Protein AF-A0A7C6T7K6-F1 (afdb_monomer_lite)

Radius of gyration: 26.41 Å; chains: 1; bounding box: 51×80×49 Å

Structure (mmCIF, N/CA/C/O backbone):
data_AF-A0A7C6T7K6-F1
#
_entry.id   AF-A0A7C6T7K6-F1
#
loop_
_atom_site.group_PDB
_atom_site.id
_atom_site.type_symbol
_atom_site.label_atom_id
_atom_site.label_alt_id
_atom_site.label_comp_id
_atom_site.label_asym_id
_atom_site.label_entity_id
_atom_site.label_seq_id
_atom_site.pdbx_PDB_ins_code
_atom_site.Cartn_x
_atom_site.Cartn_y
_atom_site.Cartn_z
_atom_site.occupancy
_atom_site.B_iso_or_equiv
_atom_site.auth_seq_id
_atom_site.auth_comp_id
_atom_site.auth_asym_id
_atom_site.auth_atom_id
_atom_site.pdbx_PDB_model_num
ATOM 1 N N . MET A 1 1 ? 36.712 69.646 -17.933 1.00 44.62 1 MET A N 1
ATOM 2 C CA . MET A 1 1 ? 35.520 68.802 -17.713 1.00 44.62 1 MET A CA 1
ATOM 3 C C . MET A 1 1 ? 35.069 68.294 -19.073 1.00 44.62 1 MET A C 1
ATOM 5 O O . MET A 1 1 ? 34.514 69.069 -19.835 1.00 44.62 1 MET A O 1
ATOM 9 N N . GLN A 1 2 ? 35.426 67.062 -19.433 1.00 40.72 2 GLN A N 1
ATOM 10 C CA . GLN A 1 2 ? 34.924 66.391 -20.636 1.00 40.72 2 GLN A CA 1
ATOM 11 C C . GLN A 1 2 ? 34.480 64.993 -20.214 1.00 40.72 2 GLN A C 1
ATOM 13 O O . GLN A 1 2 ? 35.307 64.109 -19.995 1.00 40.72 2 GLN A O 1
ATOM 18 N N . ASP A 1 3 ? 33.169 64.839 -20.060 1.00 49.12 3 ASP A N 1
ATOM 19 C CA . ASP A 1 3 ? 32.511 63.555 -19.866 1.00 49.12 3 ASP A CA 1
ATOM 20 C C . ASP A 1 3 ? 32.528 62.802 -21.195 1.00 49.12 3 ASP A C 1
ATOM 22 O O . ASP A 1 3 ? 31.842 63.166 -22.150 1.00 49.12 3 ASP A O 1
ATOM 26 N N . SER A 1 4 ? 33.340 61.752 -21.274 1.00 46.62 4 SER A N 1
ATOM 27 C CA . SER A 1 4 ? 33.340 60.820 -22.400 1.00 46.62 4 SER A CA 1
ATOM 28 C C . SER A 1 4 ? 32.548 59.584 -21.998 1.00 46.62 4 SER A C 1
ATOM 30 O O . SER A 1 4 ? 33.062 58.657 -21.375 1.00 46.62 4 SER A O 1
ATOM 32 N N . ASN A 1 5 ? 31.262 59.593 -22.349 1.00 52.72 5 ASN A N 1
ATOM 33 C CA . ASN A 1 5 ? 30.397 58.435 -22.216 1.00 52.72 5 ASN A CA 1
ATOM 34 C C . ASN A 1 5 ? 30.181 57.747 -23.572 1.00 52.72 5 ASN A C 1
ATOM 36 O O . ASN A 1 5 ? 29.859 58.381 -24.574 1.00 52.72 5 ASN A O 1
ATOM 40 N N . SER A 1 6 ? 30.261 56.417 -23.510 1.00 55.59 6 SER A N 1
ATOM 41 C CA . SER A 1 6 ? 29.797 55.398 -24.458 1.00 55.59 6 SER A CA 1
ATOM 42 C C . SER A 1 6 ? 30.540 55.238 -25.792 1.00 55.59 6 SER A C 1
ATOM 44 O O . SER A 1 6 ? 30.533 56.109 -26.648 1.00 55.59 6 SER A O 1
ATOM 46 N N . ASN A 1 7 ? 31.092 54.041 -26.024 1.00 57.94 7 ASN A N 1
ATOM 47 C CA . ASN A 1 7 ? 30.383 53.020 -26.808 1.00 57.94 7 ASN A CA 1
ATOM 48 C C . ASN A 1 7 ? 31.152 51.684 -26.747 1.00 57.94 7 ASN A C 1
ATOM 50 O O . ASN A 1 7 ? 31.885 51.319 -27.662 1.00 57.94 7 ASN A O 1
ATOM 54 N N . GLN A 1 8 ? 31.034 50.955 -25.635 1.00 63.47 8 GLN A N 1
ATOM 55 C CA . GLN A 1 8 ? 31.478 49.559 -25.599 1.00 63.47 8 GLN A CA 1
ATOM 56 C C . GLN A 1 8 ? 30.295 48.690 -26.052 1.00 63.47 8 GLN A C 1
ATOM 58 O O . GLN A 1 8 ? 29.256 48.706 -25.386 1.00 63.47 8 GLN A O 1
ATOM 63 N N . PRO A 1 9 ? 30.396 47.957 -27.177 1.00 63.94 9 PRO A N 1
ATOM 64 C CA . PRO A 1 9 ? 29.299 47.135 -27.665 1.00 63.94 9 PRO A CA 1
ATOM 65 C C . PRO A 1 9 ? 28.943 46.067 -26.627 1.00 63.94 9 PRO A C 1
ATOM 67 O O . PRO A 1 9 ? 29.814 45.383 -26.086 1.00 63.94 9 PRO A O 1
ATOM 70 N N . HIS A 1 10 ? 27.647 45.919 -26.346 1.00 62.19 10 HIS A N 1
ATOM 71 C CA . HIS A 1 10 ? 27.142 44.983 -25.347 1.00 62.19 10 HIS A CA 1
ATOM 72 C C . HIS A 1 10 ? 27.537 43.543 -25.719 1.00 62.19 10 HIS A C 1
ATOM 74 O O . HIS A 1 10 ? 26.944 42.918 -26.604 1.00 62.19 10 HIS A O 1
ATOM 80 N N . LYS A 1 11 ? 28.561 42.999 -25.053 1.00 67.81 11 LYS A N 1
ATOM 81 C CA . LYS A 1 11 ? 29.083 41.656 -25.332 1.00 67.81 11 LYS A CA 1
ATOM 82 C C . LYS A 1 11 ? 28.026 40.631 -24.916 1.00 67.81 11 LYS A C 1
ATOM 84 O O . LYS A 1 11 ? 27.751 40.455 -23.728 1.00 67.81 11 LYS A O 1
ATOM 89 N N . ARG A 1 12 ? 27.378 39.976 -25.890 1.00 61.94 12 ARG A N 1
ATOM 90 C CA . ARG A 1 12 ? 26.416 38.897 -25.609 1.00 61.94 12 ARG A CA 1
ATOM 91 C C . ARG 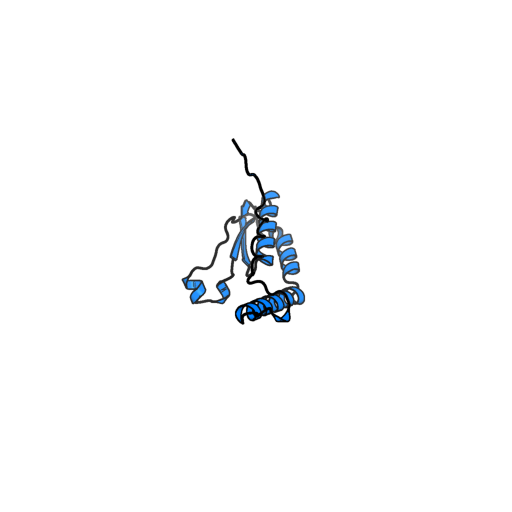A 1 12 ? 27.126 37.830 -24.777 1.00 61.94 12 ARG A C 1
ATOM 93 O O . ARG A 1 12 ? 28.186 37.347 -25.175 1.00 61.94 12 ARG A O 1
ATOM 100 N N . ARG A 1 13 ? 26.547 37.466 -23.627 1.00 57.56 13 ARG A N 1
ATOM 101 C CA . ARG A 1 13 ? 27.041 36.333 -22.835 1.00 57.56 13 ARG A CA 1
ATOM 102 C C . ARG A 1 13 ? 27.079 35.092 -23.741 1.00 57.56 13 ARG A C 1
ATOM 104 O O . ARG A 1 13 ? 26.132 34.909 -24.513 1.00 57.56 13 ARG A O 1
ATOM 111 N N . PRO A 1 14 ? 28.132 34.257 -23.678 1.00 59.22 14 PRO A N 1
ATOM 112 C CA . PRO A 1 14 ? 28.182 33.014 -24.436 1.00 59.22 14 PRO A CA 1
ATOM 113 C C . PRO A 1 14 ? 26.894 32.228 -24.188 1.00 59.22 14 PRO A C 1
ATOM 115 O O . PRO A 1 14 ? 26.514 32.008 -23.036 1.00 59.22 14 PRO A O 1
ATOM 118 N N . ARG A 1 15 ? 26.184 31.850 -25.258 1.00 57.47 15 ARG A N 1
ATOM 119 C CA . ARG A 1 15 ? 25.023 30.963 -25.137 1.00 57.47 15 ARG A CA 1
ATOM 120 C C . ARG A 1 15 ? 25.556 29.668 -24.532 1.00 57.47 15 ARG A C 1
ATOM 122 O O . ARG A 1 15 ? 26.433 29.062 -25.141 1.00 57.47 15 ARG A O 1
ATOM 129 N N . TYR A 1 16 ? 25.083 29.312 -23.337 1.00 51.19 16 TYR A N 1
ATOM 130 C CA . TYR A 1 16 ? 25.535 28.136 -22.593 1.00 51.19 16 TYR A CA 1
ATOM 131 C C . TYR A 1 16 ? 25.694 26.952 -23.557 1.00 51.19 16 TYR A C 1
ATOM 133 O O . TYR A 1 16 ? 24.727 26.555 -24.216 1.00 51.19 16 TYR A O 1
ATOM 141 N N . SER A 1 17 ? 26.919 26.437 -23.706 1.00 51.34 17 SER A N 1
ATOM 142 C CA . SER A 1 17 ? 27.191 25.211 -24.457 1.00 51.34 17 SER A CA 1
ATOM 143 C C . SER A 1 17 ? 26.687 24.048 -23.609 1.00 51.34 17 SER A C 1
ATOM 145 O O . SER A 1 17 ? 27.449 23.376 -22.922 1.00 51.34 17 SER A O 1
ATOM 147 N N . GLY A 1 18 ? 25.365 23.920 -23.540 1.00 60.59 18 GLY A N 1
ATOM 148 C CA . GLY A 1 18 ? 24.719 22.956 -22.672 1.00 60.59 18 GLY A CA 1
ATOM 149 C C . GLY A 1 18 ? 25.073 21.534 -23.069 1.00 60.59 18 GLY A C 1
ATOM 150 O O . GLY A 1 18 ? 25.136 21.207 -24.249 1.00 60.59 18 GLY A O 1
ATOM 151 N N . THR A 1 19 ? 25.216 20.682 -22.060 1.00 59.72 19 THR A N 1
ATOM 152 C CA . THR A 1 19 ? 25.363 19.221 -22.155 1.00 59.72 19 THR A CA 1
ATOM 153 C C . THR A 1 19 ? 24.096 18.527 -22.683 1.00 59.72 19 THR A C 1
ATOM 155 O O . THR A 1 19 ? 23.994 17.306 -22.640 1.00 59.72 19 THR A O 1
ATOM 158 N N . HIS A 1 20 ? 23.093 19.292 -23.128 1.00 62.28 20 HIS A N 1
ATOM 159 C CA . HIS A 1 20 ? 21.832 18.765 -23.632 1.00 62.28 20 HIS A CA 1
ATOM 160 C C . HIS A 1 20 ? 21.912 18.551 -25.150 1.00 62.28 20 HIS A C 1
ATOM 162 O O . HIS A 1 20 ? 22.210 19.508 -25.873 1.00 62.28 20 HIS A O 1
ATOM 168 N N . PRO A 1 21 ? 21.636 17.328 -25.633 1.00 69.88 21 PRO A N 1
ATOM 169 C CA . PRO A 1 21 ? 21.646 17.011 -27.058 1.00 69.88 21 PRO A CA 1
ATOM 170 C C . PRO A 1 21 ? 20.609 17.860 -27.800 1.00 69.88 21 PRO A C 1
ATOM 172 O O . PRO A 1 21 ? 19.489 18.049 -27.321 1.00 69.88 21 PRO A O 1
ATOM 175 N N . ARG A 1 22 ? 20.989 18.398 -28.962 1.00 70.12 22 ARG A N 1
ATOM 176 C CA . ARG A 1 22 ? 20.129 19.266 -29.785 1.00 70.12 22 ARG A CA 1
ATOM 177 C C . ARG A 1 22 ? 19.256 18.469 -30.742 1.00 70.12 22 ARG A C 1
ATOM 179 O O . ARG A 1 22 ? 18.216 18.961 -31.172 1.00 70.12 22 ARG A O 1
ATOM 186 N N . THR A 1 23 ? 19.674 17.248 -31.059 1.00 71.19 23 THR A N 1
ATOM 187 C CA . THR A 1 23 ? 18.944 16.307 -31.908 1.00 71.19 23 THR A CA 1
ATOM 188 C C . THR A 1 23 ? 18.765 14.968 -31.194 1.00 71.19 23 THR A C 1
ATOM 190 O O . THR A 1 23 ? 19.555 14.598 -30.326 1.00 71.19 23 THR A O 1
ATOM 193 N N . PHE A 1 24 ? 17.723 14.211 -31.555 1.00 65.31 24 PHE A N 1
ATOM 194 C CA . PHE A 1 24 ? 17.474 12.886 -30.969 1.00 65.31 24 PHE A CA 1
ATOM 195 C C . PHE A 1 24 ? 18.643 11.916 -31.215 1.00 65.31 24 PHE A C 1
ATOM 197 O O . PHE A 1 24 ? 18.985 11.122 -30.345 1.00 65.31 24 PHE A O 1
ATOM 204 N N . SER A 1 25 ? 19.305 12.040 -32.367 1.00 67.38 25 SER A N 1
ATOM 205 C CA . SER A 1 25 ? 20.508 11.290 -32.747 1.00 67.38 25 SER A CA 1
ATOM 206 C C . SER A 1 25 ? 21.733 11.577 -31.872 1.00 67.38 25 SER A C 1
ATOM 208 O O . SER A 1 25 ? 22.603 10.722 -31.745 1.00 67.38 25 SER A O 1
ATOM 210 N N . GLU A 1 26 ? 21.816 12.756 -31.252 1.00 66.31 26 GLU A N 1
ATOM 211 C CA . GLU A 1 26 ? 22.906 13.121 -30.333 1.00 66.31 26 GLU A CA 1
ATOM 212 C C . GLU A 1 26 ? 22.701 12.556 -28.918 1.00 66.31 26 GLU A C 1
ATOM 214 O O . GLU A 1 26 ? 23.594 12.638 -28.070 1.00 66.31 26 GLU A O 1
ATOM 219 N N . LEU A 1 27 ? 21.525 11.989 -28.639 1.00 69.62 27 LEU A N 1
ATOM 220 C CA . LEU A 1 27 ? 21.144 11.518 -27.316 1.00 69.62 27 LEU A CA 1
ATOM 221 C C . LEU A 1 27 ? 21.796 10.156 -27.035 1.00 69.62 27 LEU A C 1
ATOM 223 O O . LEU A 1 27 ? 21.199 9.100 -27.231 1.00 69.62 27 LEU A O 1
ATOM 227 N N . LYS A 1 28 ? 23.044 10.176 -26.551 1.00 68.00 28 LYS A N 1
ATOM 228 C CA . LYS A 1 28 ? 23.713 8.980 -26.021 1.00 68.00 28 LYS A CA 1
ATOM 229 C C . LYS A 1 28 ? 23.009 8.532 -24.738 1.00 68.00 28 LYS A C 1
ATOM 231 O O . LYS A 1 28 ? 23.234 9.107 -23.676 1.00 68.00 28 LYS A O 1
ATOM 236 N N . ARG A 1 29 ? 22.146 7.518 -24.832 1.00 73.00 29 ARG A N 1
ATOM 237 C CA . ARG A 1 29 ? 21.585 6.848 -23.649 1.00 73.00 29 ARG A CA 1
ATOM 238 C C . ARG A 1 29 ? 22.646 5.947 -23.040 1.00 73.00 29 ARG A C 1
ATOM 240 O O . ARG A 1 29 ? 23.306 5.211 -23.765 1.00 73.00 29 ARG A O 1
ATOM 247 N N . SER A 1 30 ? 22.801 6.009 -21.722 1.00 81.31 30 SER A N 1
ATOM 248 C CA . SER A 1 30 ? 23.619 5.024 -21.023 1.00 81.31 30 SER A CA 1
ATOM 249 C C . SER A 1 30 ? 22.884 3.683 -20.960 1.00 81.31 30 SER A C 1
ATOM 251 O O . SER A 1 30 ? 21.650 3.649 -20.967 1.00 81.31 30 SER A O 1
ATOM 253 N N . ASP A 1 31 ? 23.618 2.580 -20.817 1.00 81.88 31 ASP A N 1
ATOM 254 C CA . ASP A 1 31 ? 23.020 1.251 -20.616 1.00 81.88 31 ASP A CA 1
ATOM 255 C C . ASP A 1 31 ? 22.069 1.235 -19.405 1.00 81.88 31 ASP A C 1
ATOM 257 O O . ASP A 1 31 ? 21.010 0.608 -19.423 1.00 81.88 31 ASP A O 1
ATOM 261 N N . ASN A 1 32 ? 22.384 2.024 -18.372 1.00 86.19 32 ASN A N 1
ATOM 262 C CA . ASN A 1 32 ? 21.518 2.206 -17.208 1.00 86.19 32 ASN A CA 1
ATOM 263 C C . ASN A 1 32 ? 20.172 2.861 -17.557 1.00 86.19 32 ASN A C 1
ATOM 265 O O . ASN A 1 32 ? 19.144 2.500 -16.975 1.00 86.19 32 ASN A O 1
ATOM 269 N N . ASP A 1 33 ? 20.152 3.811 -18.494 1.00 87.06 33 ASP A N 1
ATOM 270 C CA . ASP A 1 33 ? 18.918 4.472 -18.933 1.00 87.06 33 ASP A CA 1
ATOM 271 C C . ASP A 1 33 ? 18.026 3.519 -19.730 1.00 87.06 33 ASP A C 1
ATOM 273 O O . ASP A 1 33 ? 16.798 3.562 -19.596 1.00 87.06 33 ASP A O 1
ATOM 277 N N . ILE A 1 34 ? 18.639 2.632 -20.520 1.00 88.62 34 ILE A N 1
ATOM 278 C CA . ILE A 1 34 ? 17.941 1.584 -21.271 1.00 88.62 34 ILE A CA 1
ATOM 279 C C . ILE A 1 34 ? 17.276 0.617 -20.291 1.00 88.62 34 ILE A C 1
ATOM 281 O O . ILE A 1 34 ? 16.050 0.505 -20.290 1.00 88.62 34 ILE A O 1
ATOM 285 N N . VAL A 1 35 ? 18.042 0.041 -19.359 1.00 90.25 35 VAL A N 1
ATOM 286 C CA . VAL A 1 35 ? 17.523 -0.894 -18.345 1.00 90.25 35 VAL A CA 1
ATOM 287 C C . VAL A 1 35 ? 16.409 -0.260 -17.506 1.00 90.25 35 VAL A C 1
ATOM 289 O O . VAL A 1 35 ? 15.406 -0.899 -17.182 1.00 90.25 35 VAL A O 1
ATOM 292 N N . LYS A 1 36 ? 16.541 1.020 -17.137 1.00 89.25 36 LYS A N 1
ATOM 293 C CA . LYS A 1 36 ? 15.496 1.741 -16.395 1.00 89.25 36 LYS A CA 1
ATOM 294 C C . LYS A 1 36 ? 14.221 1.915 -17.218 1.00 89.25 36 LYS A C 1
ATOM 296 O O . LYS A 1 36 ? 13.127 1.835 -16.658 1.00 89.25 36 LYS A O 1
ATOM 301 N N . SER A 1 37 ? 14.358 2.172 -18.515 1.00 93.44 37 SER A N 1
ATOM 302 C CA . SER A 1 37 ? 13.229 2.305 -19.435 1.00 93.44 37 SER A CA 1
ATOM 303 C C . SER A 1 37 ? 12.516 0.967 -19.616 1.00 93.44 37 SER A C 1
ATOM 305 O O . SER A 1 37 ? 11.305 0.905 -19.431 1.00 93.44 37 SER A O 1
ATOM 307 N N . GLU A 1 38 ? 13.261 -0.114 -19.850 1.00 95.00 38 GLU A N 1
ATOM 308 C CA . GLU A 1 38 ? 12.720 -1.474 -19.954 1.00 95.00 38 GLU A CA 1
ATOM 309 C C . GLU A 1 38 ? 11.949 -1.875 -18.695 1.00 95.00 38 GLU A C 1
ATOM 311 O O . GLU A 1 38 ? 10.795 -2.289 -18.784 1.00 95.00 38 GLU A O 1
ATOM 316 N N . ARG A 1 39 ? 12.527 -1.664 -17.502 1.00 94.19 39 ARG A N 1
ATOM 317 C CA . ARG A 1 39 ? 11.846 -1.955 -16.226 1.00 94.19 39 ARG A CA 1
ATOM 318 C C . ARG A 1 39 ? 10.497 -1.248 -16.107 1.00 94.19 39 ARG A C 1
ATOM 320 O O . ARG A 1 39 ? 9.547 -1.850 -15.622 1.00 94.19 39 ARG A O 1
ATOM 327 N N . ARG A 1 40 ? 10.406 0.013 -16.542 1.00 94.31 40 ARG A N 1
ATOM 328 C CA . ARG A 1 40 ? 9.154 0.790 -16.517 1.00 94.31 40 ARG A CA 1
ATOM 329 C C . ARG A 1 40 ? 8.133 0.266 -17.524 1.00 94.31 40 ARG A C 1
ATOM 331 O O . ARG A 1 40 ? 6.955 0.210 -17.193 1.00 94.31 40 ARG A O 1
ATOM 338 N N . VAL A 1 41 ? 8.578 -0.133 -18.716 1.00 97.38 41 VAL A N 1
ATOM 339 C CA . VAL A 1 41 ? 7.707 -0.724 -19.745 1.00 97.38 41 VAL A CA 1
ATOM 340 C C . VAL A 1 41 ? 7.120 -2.043 -19.251 1.00 97.38 41 VAL A C 1
ATOM 342 O O . VAL A 1 41 ? 5.902 -2.198 -19.241 1.00 97.38 41 VAL A O 1
ATOM 345 N N . TYR A 1 42 ? 7.955 -2.961 -18.759 1.00 97.00 42 TYR A N 1
ATOM 346 C CA . TYR A 1 42 ? 7.475 -4.237 -18.223 1.00 97.00 42 TYR A CA 1
ATOM 347 C C . TYR A 1 42 ? 6.591 -4.056 -16.988 1.00 97.00 42 TYR A C 1
ATOM 349 O O . TYR A 1 42 ? 5.603 -4.769 -16.841 1.00 97.00 42 TYR A O 1
ATOM 357 N N . GLN A 1 43 ? 6.897 -3.084 -16.124 1.00 95.69 43 GLN A N 1
ATOM 358 C CA . GLN A 1 43 ? 6.027 -2.733 -15.004 1.00 95.69 43 GLN A CA 1
ATOM 359 C C . GLN A 1 43 ? 4.640 -2.279 -15.480 1.00 95.69 43 GLN A C 1
ATOM 361 O O . GLN A 1 43 ? 3.643 -2.744 -14.940 1.00 95.69 43 GLN A O 1
ATOM 366 N N . ALA A 1 44 ? 4.569 -1.395 -16.479 1.00 97.25 44 ALA A N 1
ATOM 367 C CA . ALA A 1 44 ? 3.298 -0.908 -17.009 1.00 97.25 44 ALA A CA 1
ATOM 368 C C . ALA A 1 44 ? 2.470 -2.043 -17.628 1.00 97.25 44 ALA A C 1
ATOM 370 O O . ALA A 1 44 ? 1.288 -2.167 -17.325 1.00 97.25 44 ALA A O 1
ATOM 371 N N . LEU A 1 45 ? 3.106 -2.913 -18.420 1.00 98.25 45 LEU A N 1
ATOM 372 C CA . LEU A 1 45 ? 2.449 -4.090 -18.993 1.00 98.25 45 LEU A CA 1
ATOM 373 C C . LEU A 1 45 ? 1.910 -5.026 -17.908 1.00 98.25 45 LEU A C 1
ATOM 375 O O . LEU A 1 45 ? 0.781 -5.490 -18.012 1.00 98.25 45 LEU A O 1
ATOM 379 N N . ARG A 1 46 ? 2.694 -5.283 -16.855 1.00 97.38 46 ARG A N 1
ATOM 380 C CA . ARG A 1 46 ? 2.283 -6.136 -15.733 1.00 97.38 46 ARG A CA 1
ATOM 381 C C . ARG A 1 46 ? 1.050 -5.572 -15.020 1.00 97.38 46 ARG A C 1
ATOM 383 O O . ARG A 1 46 ? 0.100 -6.308 -14.777 1.00 97.38 46 ARG A O 1
ATOM 390 N N . ILE A 1 47 ? 1.072 -4.268 -14.735 1.00 97.00 47 ILE A N 1
ATOM 391 C CA . ILE A 1 47 ? -0.041 -3.557 -14.098 1.00 97.00 47 ILE A CA 1
ATOM 392 C C . ILE A 1 47 ? -1.311 -3.669 -14.943 1.00 97.00 47 ILE A C 1
ATOM 394 O O . ILE A 1 47 ? -2.361 -4.004 -14.399 1.00 97.00 47 ILE A O 1
ATOM 398 N N . GLU A 1 48 ? -1.207 -3.401 -16.245 1.00 97.94 48 GLU A N 1
ATOM 399 C CA . GLU A 1 48 ? -2.347 -3.400 -17.165 1.00 97.94 48 GLU A CA 1
ATOM 400 C C . GLU A 1 48 ? -2.935 -4.804 -17.339 1.00 97.94 48 GLU A C 1
ATOM 402 O O . GLU A 1 48 ? -4.122 -5.015 -17.116 1.00 97.94 48 GLU A O 1
ATOM 407 N N . ILE A 1 49 ? -2.095 -5.787 -17.673 1.00 98.31 49 ILE A N 1
ATOM 408 C CA . ILE A 1 49 ? -2.537 -7.155 -17.979 1.00 98.31 49 ILE A CA 1
ATOM 409 C C . ILE A 1 49 ? -3.228 -7.803 -16.777 1.00 98.31 49 ILE A C 1
ATOM 411 O O . ILE A 1 49 ? -4.230 -8.495 -16.942 1.00 98.31 49 ILE A O 1
ATOM 415 N N . ASN A 1 50 ? -2.703 -7.585 -15.570 1.00 97.88 50 ASN A N 1
ATOM 416 C CA . ASN A 1 50 ? -3.261 -8.178 -14.356 1.00 97.88 50 ASN A CA 1
ATOM 417 C C . ASN A 1 50 ? -4.316 -7.286 -13.680 1.00 97.88 50 ASN A C 1
ATOM 419 O O . ASN A 1 50 ? -4.846 -7.671 -12.638 1.00 97.88 50 ASN A O 1
ATOM 423 N N . GLY A 1 51 ? -4.590 -6.086 -14.206 1.00 97.69 51 GLY A N 1
ATOM 424 C CA . GLY A 1 51 ? -5.484 -5.117 -13.569 1.00 97.69 51 GLY A CA 1
ATOM 425 C C . GLY A 1 51 ? -5.076 -4.762 -12.132 1.00 97.69 51 GLY A C 1
ATOM 426 O O . GLY A 1 51 ? -5.942 -4.571 -11.278 1.00 97.69 51 GLY A O 1
ATOM 427 N N . GL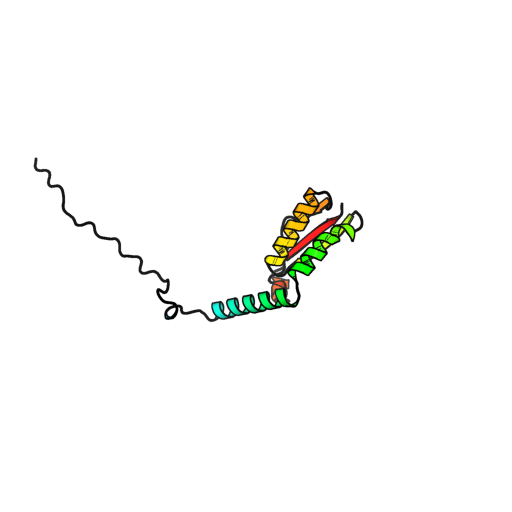U A 1 52 ? -3.769 -4.703 -11.837 1.00 97.75 52 GLU A N 1
ATOM 428 C CA . GLU A 1 52 ? -3.242 -4.681 -10.457 1.00 97.75 52 GLU A CA 1
ATOM 429 C C . GLU A 1 52 ? -3.776 -3.490 -9.651 1.00 97.75 52 GLU A C 1
ATOM 431 O O . GLU A 1 52 ? -4.151 -3.634 -8.486 1.00 97.75 52 GLU A O 1
ATOM 436 N N . LEU A 1 53 ? -3.851 -2.310 -10.277 1.00 97.38 53 LEU A N 1
ATOM 437 C CA . LEU A 1 53 ? -4.317 -1.094 -9.609 1.00 97.38 53 LEU A CA 1
ATOM 438 C C . LEU A 1 53 ? -5.820 -1.130 -9.328 1.00 97.38 53 LEU A C 1
ATOM 440 O O . LEU A 1 53 ? -6.229 -0.754 -8.234 1.00 97.38 53 LEU A O 1
ATOM 444 N N . SER A 1 54 ? -6.631 -1.615 -10.269 1.00 97.56 54 SER A N 1
ATOM 445 C CA . SER A 1 54 ? -8.080 -1.739 -10.077 1.00 97.56 54 SER A CA 1
ATOM 446 C C . SER A 1 54 ? -8.415 -2.789 -9.018 1.00 97.56 54 SER A C 1
ATOM 448 O O . SER A 1 54 ? -9.287 -2.566 -8.180 1.00 97.56 54 SER A O 1
ATOM 450 N N . ALA A 1 55 ? -7.685 -3.907 -9.000 1.00 98.12 55 ALA A N 1
ATOM 451 C CA . ALA A 1 55 ? -7.820 -4.921 -7.960 1.00 98.12 55 ALA A CA 1
ATOM 452 C C . ALA A 1 55 ? -7.444 -4.366 -6.576 1.00 98.12 55 ALA A C 1
ATOM 454 O O . ALA A 1 55 ? -8.159 -4.600 -5.600 1.00 98.12 55 ALA A O 1
ATOM 455 N N . LEU A 1 56 ? -6.359 -3.586 -6.489 1.00 98.31 56 LEU A N 1
ATOM 456 C CA . LEU A 1 56 ? -5.962 -2.912 -5.254 1.00 98.31 56 LEU A CA 1
ATOM 457 C C . LEU A 1 56 ? -7.020 -1.902 -4.788 1.00 98.31 56 LEU A C 1
ATOM 459 O O . LEU A 1 56 ? -7.354 -1.879 -3.608 1.00 98.31 56 LEU A O 1
ATOM 463 N N . GLU A 1 57 ? -7.560 -1.082 -5.687 1.00 98.00 57 GLU A N 1
ATOM 464 C CA . GLU A 1 57 ? -8.617 -0.115 -5.363 1.00 98.00 57 GLU A CA 1
ATOM 465 C C . GLU A 1 57 ? -9.877 -0.818 -4.835 1.00 98.00 57 GLU A C 1
ATOM 467 O O . GLU A 1 57 ? -10.418 -0.421 -3.801 1.00 98.00 57 GLU A O 1
ATOM 472 N N . ALA A 1 58 ? -10.292 -1.915 -5.474 1.00 98.25 58 ALA A N 1
ATOM 473 C CA . ALA A 1 58 ? -11.414 -2.728 -5.014 1.00 98.25 58 ALA A CA 1
ATOM 474 C C . ALA A 1 58 ? -11.150 -3.358 -3.636 1.00 98.25 58 ALA A C 1
ATOM 476 O O . ALA A 1 58 ? -12.033 -3.346 -2.774 1.00 98.25 58 ALA A O 1
ATOM 477 N N . LEU A 1 59 ? -9.938 -3.873 -3.401 1.00 98.25 59 LEU A N 1
ATOM 478 C CA . LEU A 1 59 ? -9.532 -4.379 -2.092 1.00 98.25 59 LEU A CA 1
ATOM 479 C C . LEU A 1 59 ? -9.635 -3.276 -1.036 1.00 98.25 59 LEU A C 1
ATOM 481 O O . LEU A 1 59 ? -10.295 -3.476 -0.023 1.00 98.25 59 LEU A O 1
ATOM 485 N N . LEU A 1 60 ? -9.022 -2.115 -1.278 1.00 98.12 60 LEU A N 1
ATOM 486 C CA . LEU A 1 60 ? -8.980 -0.994 -0.338 1.00 98.12 60 LEU A CA 1
ATOM 487 C C . LEU A 1 60 ? -10.377 -0.463 0.009 1.00 98.12 60 LEU A C 1
ATOM 489 O O . LEU A 1 60 ? -10.639 -0.168 1.173 1.00 98.12 60 LEU A O 1
ATOM 493 N N . ALA A 1 61 ? -11.288 -0.404 -0.966 1.00 97.62 61 ALA A N 1
ATOM 494 C CA . ALA A 1 61 ? -12.672 0.004 -0.737 1.00 97.62 61 ALA A CA 1
ATOM 495 C C . ALA A 1 61 ? -13.432 -0.968 0.184 1.00 97.62 61 ALA A C 1
ATOM 497 O O . ALA A 1 61 ? -14.213 -0.540 1.031 1.00 97.62 61 ALA A O 1
ATOM 498 N N . ASN A 1 62 ? -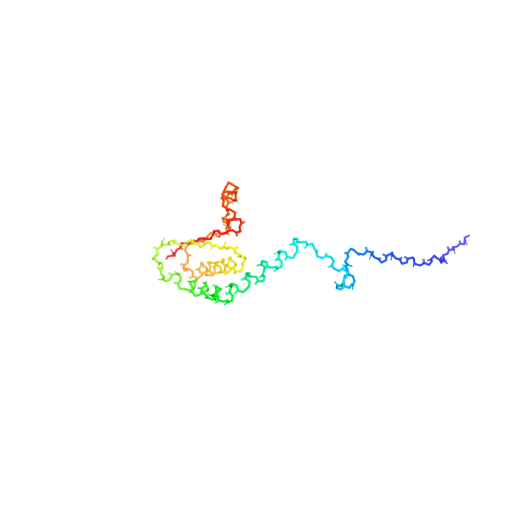13.195 -2.276 0.046 1.00 98.06 62 ASN A N 1
ATOM 499 C CA . ASN A 1 62 ? -13.897 -3.302 0.823 1.00 98.06 62 ASN A CA 1
ATOM 500 C C . ASN A 1 62 ? -13.210 -3.634 2.157 1.00 98.06 62 ASN A C 1
ATOM 502 O O . ASN A 1 62 ? -13.844 -4.128 3.090 1.00 98.06 62 ASN A O 1
ATOM 506 N N . LEU A 1 63 ? -11.918 -3.334 2.271 1.00 97.50 63 LEU A N 1
ATOM 507 C CA . LEU A 1 63 ? -11.062 -3.730 3.381 1.00 97.50 63 LEU A CA 1
ATOM 508 C C . LEU A 1 63 ? -11.602 -3.351 4.777 1.00 97.50 63 LEU A C 1
ATOM 510 O O . LEU A 1 63 ? -11.575 -4.219 5.653 1.00 97.50 63 LEU A O 1
ATOM 514 N N . PRO A 1 64 ? -12.138 -2.136 5.031 1.00 96.75 64 PRO A N 1
ATOM 515 C CA . PRO A 1 64 ? -12.705 -1.793 6.339 1.00 96.75 64 PRO A CA 1
ATOM 516 C C . PRO A 1 64 ? -13.887 -2.672 6.762 1.00 96.75 64 PRO A C 1
ATOM 518 O O . PRO A 1 64 ? -14.136 -2.831 7.957 1.00 96.75 64 PRO A O 1
ATOM 521 N N . TYR A 1 65 ? -14.627 -3.222 5.800 1.00 96.56 65 TYR A N 1
ATOM 522 C CA . TYR A 1 65 ? -15.825 -4.029 6.040 1.00 96.56 65 TYR A CA 1
ATOM 523 C C . TYR A 1 65 ? -15.499 -5.514 6.231 1.00 96.56 65 TYR A C 1
ATOM 525 O O . TYR A 1 65 ? -16.293 -6.255 6.804 1.00 96.56 65 TYR A O 1
ATOM 533 N N . CYS A 1 66 ? -14.309 -5.943 5.808 1.00 96.69 66 CYS A N 1
ATOM 534 C CA . CYS A 1 66 ? -13.802 -7.295 6.032 1.00 96.69 66 CYS A CA 1
ATOM 535 C C . CYS A 1 66 ? -13.107 -7.463 7.397 1.00 96.69 66 CYS A C 1
ATOM 537 O O . CYS A 1 66 ? -12.809 -8.586 7.804 1.00 96.69 66 CYS A O 1
ATOM 539 N N . LEU A 1 67 ? -12.825 -6.364 8.105 1.00 97.38 67 LEU A N 1
ATOM 540 C CA . LEU A 1 67 ? -12.134 -6.365 9.394 1.00 97.38 67 LEU A CA 1
ATOM 541 C C . LEU A 1 67 ? -13.124 -6.192 10.551 1.00 97.38 67 LEU A C 1
ATOM 543 O O . LEU A 1 67 ? -13.998 -5.328 10.521 1.00 97.38 67 LEU A O 1
ATOM 547 N N . LYS A 1 68 ? -12.939 -6.971 11.622 1.00 97.81 68 LYS A N 1
ATOM 548 C CA . LYS A 1 68 ? -13.592 -6.703 12.916 1.00 97.81 68 LYS A CA 1
ATOM 549 C C . LYS A 1 68 ? -13.034 -5.410 13.525 1.00 97.81 68 L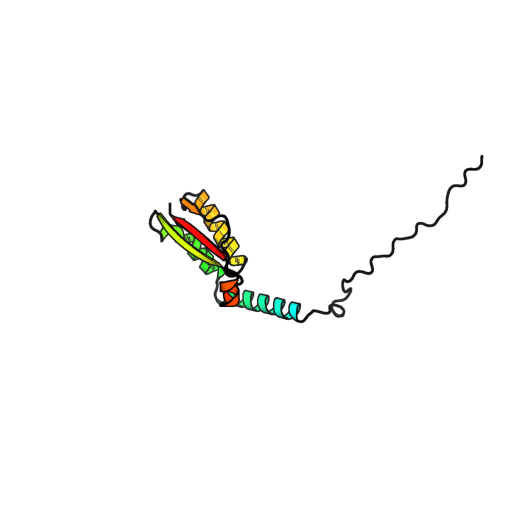YS A C 1
ATOM 551 O O . LYS A 1 68 ? -11.890 -5.059 13.237 1.00 97.81 68 LYS A O 1
ATOM 556 N N . SER A 1 69 ? -13.794 -4.747 14.400 1.00 97.69 69 SER A N 1
ATOM 557 C CA . SER A 1 69 ? -13.270 -3.631 15.213 1.00 97.69 69 SER A CA 1
ATOM 558 C C . SER A 1 69 ? -12.010 -4.067 15.973 1.00 97.69 69 SER A C 1
ATOM 560 O O . SER A 1 69 ? -11.920 -5.203 16.449 1.00 97.69 69 SER A O 1
ATOM 562 N N . GLY A 1 70 ? -10.989 -3.208 15.979 1.00 97.69 70 GLY A N 1
ATOM 563 C CA . GLY A 1 70 ? -9.645 -3.514 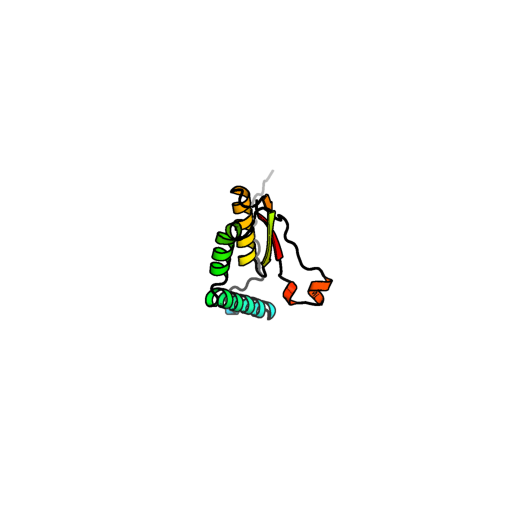16.481 1.00 97.69 70 GLY A CA 1
ATOM 564 C C . GLY A 1 70 ? -8.796 -4.415 15.569 1.00 97.69 70 GLY A C 1
ATOM 565 O O . GLY A 1 70 ? -7.616 -4.642 15.851 1.00 97.69 70 GLY A O 1
ATOM 566 N N . GLY A 1 71 ? -9.359 -4.920 14.468 1.00 98.06 71 GLY A N 1
ATOM 567 C CA . GLY A 1 71 ? -8.658 -5.715 13.464 1.00 98.06 71 GLY A CA 1
ATOM 568 C C . GLY A 1 71 ? -7.559 -4.913 12.771 1.00 98.06 71 GLY A C 1
ATOM 569 O O . GLY A 1 71 ? -7.691 -3.711 12.554 1.00 98.06 71 GLY A O 1
ATOM 570 N N . ARG A 1 72 ? -6.457 -5.576 12.420 1.00 98.00 72 ARG A N 1
ATOM 571 C CA . ARG A 1 72 ? -5.291 -4.933 11.804 1.00 98.00 72 ARG A CA 1
ATOM 572 C C . ARG A 1 72 ? -5.124 -5.391 10.369 1.00 98.00 72 ARG A C 1
ATOM 574 O O . ARG A 1 72 ? -5.328 -6.562 10.064 1.00 98.00 72 ARG A O 1
ATOM 581 N N . VAL A 1 73 ? -4.678 -4.477 9.521 1.00 97.94 73 VAL A N 1
ATOM 582 C CA . VAL A 1 73 ? -4.256 -4.776 8.154 1.00 97.94 73 VAL A CA 1
ATOM 583 C C . VAL A 1 73 ? -2.857 -4.240 7.920 1.00 97.94 73 VAL A C 1
ATOM 585 O O . VAL A 1 73 ? -2.538 -3.134 8.348 1.00 97.94 73 VAL A O 1
ATOM 588 N N . ALA A 1 74 ? -2.041 -5.027 7.226 1.00 97.38 74 ALA A N 1
ATOM 589 C CA . ALA A 1 74 ? -0.717 -4.666 6.754 1.00 97.38 74 ALA A CA 1
ATOM 590 C C . ALA A 1 74 ? -0.654 -4.897 5.239 1.00 97.38 74 ALA A C 1
ATOM 592 O O . ALA A 1 74 ? -1.042 -5.961 4.762 1.00 97.38 74 ALA A O 1
ATOM 593 N N . ILE A 1 75 ? -0.173 -3.903 4.492 1.00 97.31 75 ILE A N 1
ATOM 594 C CA . ILE A 1 75 ? -0.027 -3.943 3.036 1.00 97.31 75 ILE A CA 1
ATOM 595 C C . ILE A 1 75 ? 1.431 -3.646 2.691 1.00 97.31 75 ILE A C 1
ATOM 597 O O . ILE A 1 75 ? 1.991 -2.636 3.125 1.00 97.31 75 ILE A O 1
ATOM 601 N N . LEU A 1 76 ? 2.031 -4.532 1.897 1.00 96.69 76 LEU A N 1
ATOM 602 C CA . LEU A 1 76 ? 3.342 -4.336 1.289 1.00 96.69 76 LEU A CA 1
ATOM 603 C C . LEU A 1 76 ? 3.153 -3.813 -0.134 1.00 96.69 76 LEU A C 1
ATOM 605 O O . LEU A 1 76 ? 2.458 -4.441 -0.928 1.00 96.69 76 LEU A O 1
ATOM 609 N N . THR A 1 77 ? 3.781 -2.688 -0.459 1.00 96.25 77 THR A N 1
ATOM 610 C CA . THR A 1 77 ? 3.767 -2.108 -1.808 1.00 96.25 77 THR A CA 1
ATOM 611 C C . THR A 1 77 ? 5.175 -2.078 -2.379 1.00 96.25 77 THR A C 1
ATOM 613 O O . THR A 1 77 ? 6.149 -1.871 -1.654 1.00 96.25 77 THR A O 1
ATOM 616 N N . PHE A 1 78 ? 5.305 -2.313 -3.683 1.00 94.25 78 PHE A N 1
ATOM 617 C CA . PHE A 1 78 ? 6.607 -2.448 -4.348 1.00 94.25 78 PHE A CA 1
ATOM 618 C C . PHE A 1 78 ? 6.925 -1.263 -5.256 1.00 94.25 78 PHE A C 1
ATOM 620 O O . PHE A 1 78 ? 8.078 -1.095 -5.673 1.00 94.25 78 PHE A O 1
ATOM 627 N N . HIS A 1 79 ? 5.927 -0.429 -5.553 1.00 94.31 79 HIS A N 1
ATOM 628 C CA . HIS A 1 79 ? 6.098 0.792 -6.324 1.00 94.31 79 HIS A CA 1
ATOM 629 C C . HIS A 1 79 ? 5.203 1.938 -5.851 1.00 94.31 79 HIS A C 1
ATOM 631 O O . HIS A 1 79 ? 4.205 1.757 -5.159 1.00 94.31 79 HIS A O 1
ATOM 637 N N . SER A 1 80 ? 5.555 3.154 -6.270 1.00 93.56 80 SER A N 1
ATOM 638 C CA . SER A 1 80 ? 4.878 4.383 -5.839 1.00 93.56 80 SER A CA 1
ATOM 639 C C . SER A 1 80 ? 3.392 4.424 -6.199 1.00 93.56 80 SER A C 1
ATOM 641 O O . SER A 1 80 ? 2.599 4.938 -5.421 1.00 93.56 80 SER A O 1
ATOM 643 N N . GLY A 1 81 ? 3.005 3.879 -7.358 1.00 94.94 81 GLY A N 1
ATOM 644 C CA . GLY A 1 81 ? 1.599 3.842 -7.783 1.00 94.94 81 GLY A CA 1
ATOM 645 C C . GLY A 1 81 ? 0.662 3.094 -6.821 1.00 94.94 81 GLY A C 1
ATOM 646 O O . GLY A 1 81 ? -0.468 3.540 -6.632 1.00 94.94 81 GLY A O 1
ATOM 647 N N . GLU A 1 82 ? 1.137 2.008 -6.204 1.00 96.94 82 GLU A N 1
ATOM 648 C CA . GLU A 1 82 ? 0.418 1.251 -5.169 1.00 96.94 82 GLU A CA 1
ATOM 649 C C . GLU A 1 82 ? 0.459 1.995 -3.829 1.00 96.94 82 GLU A C 1
ATOM 651 O O . GLU A 1 82 ? -0.583 2.240 -3.228 1.00 96.94 82 GLU A O 1
ATOM 656 N N . ASP A 1 83 ? 1.655 2.398 -3.376 1.00 96.81 83 ASP A N 1
ATOM 657 C CA . ASP A 1 83 ? 1.848 3.048 -2.070 1.00 96.81 83 ASP A CA 1
ATOM 658 C C . ASP A 1 83 ? 0.984 4.300 -1.920 1.00 96.81 83 ASP A C 1
ATOM 660 O O . ASP A 1 83 ? 0.304 4.464 -0.912 1.00 96.81 83 ASP A O 1
ATOM 664 N N . ASN A 1 84 ? 0.942 5.145 -2.953 1.00 96.38 84 ASN A N 1
ATOM 665 C CA . ASN A 1 84 ? 0.139 6.363 -2.934 1.00 96.38 84 ASN A CA 1
ATOM 666 C C . ASN A 1 84 ? -1.361 6.066 -2.761 1.00 96.38 84 ASN A C 1
ATOM 668 O O . ASN A 1 84 ? -2.046 6.805 -2.061 1.00 96.38 84 ASN A O 1
ATOM 672 N N . ARG A 1 85 ? -1.873 4.984 -3.363 1.00 97.62 85 ARG A N 1
ATOM 673 C CA . ARG A 1 85 ? -3.282 4.572 -3.218 1.00 97.62 85 ARG A CA 1
ATOM 674 C C . ARG A 1 85 ? -3.577 4.070 -1.815 1.00 97.62 85 ARG A C 1
ATOM 676 O O . ARG A 1 85 ? -4.597 4.440 -1.244 1.00 97.62 85 ARG A O 1
ATOM 683 N N . VAL A 1 86 ? -2.674 3.265 -1.257 1.00 97.81 86 VAL A N 1
ATOM 684 C CA . VAL A 1 86 ? -2.801 2.755 0.114 1.00 97.81 86 VAL A CA 1
ATOM 685 C C . VAL A 1 86 ? -2.794 3.907 1.115 1.00 97.81 86 VAL A C 1
ATOM 687 O O . VAL A 1 86 ? -3.677 3.971 1.963 1.00 97.81 86 VAL A O 1
ATOM 690 N N . VAL A 1 87 ? -1.841 4.836 0.990 1.00 97.19 87 VAL A N 1
ATOM 691 C CA . VAL A 1 87 ? -1.753 6.025 1.850 1.00 97.19 87 VAL A CA 1
ATOM 692 C C . VAL A 1 87 ? -3.039 6.836 1.770 1.00 97.19 87 VAL A C 1
ATOM 694 O O . VAL A 1 87 ? -3.665 7.069 2.799 1.00 97.19 87 VAL A O 1
ATOM 697 N N . HIS A 1 88 ? -3.480 7.180 0.559 1.00 97.38 88 HIS A N 1
ATOM 698 C CA . HIS A 1 88 ? -4.683 7.984 0.376 1.00 97.38 88 HIS A CA 1
ATOM 699 C C . HIS A 1 88 ? -5.937 7.296 0.936 1.00 97.38 88 HIS A C 1
ATOM 701 O O . HIS A 1 88 ? -6.731 7.924 1.631 1.00 97.38 88 HIS A O 1
ATOM 707 N N . SER A 1 89 ? -6.094 5.990 0.697 1.00 97.88 89 SER A N 1
ATOM 708 C CA . SER A 1 89 ? -7.215 5.209 1.228 1.00 97.88 89 SER A CA 1
ATOM 709 C C . SER A 1 89 ? -7.208 5.136 2.757 1.00 97.88 89 SER A C 1
ATOM 711 O O . SER A 1 89 ? -8.260 5.266 3.381 1.00 97.88 89 SER A O 1
ATOM 713 N N . PHE A 1 90 ? -6.041 4.959 3.380 1.00 97.75 90 PHE A N 1
ATOM 714 C CA . PHE A 1 90 ? -5.921 4.927 4.838 1.00 97.75 90 PHE A CA 1
ATOM 715 C C . PHE A 1 90 ? -6.179 6.298 5.466 1.00 97.75 90 PHE A C 1
ATOM 717 O O . PHE A 1 90 ? -6.903 6.376 6.457 1.00 97.75 90 PHE A O 1
ATOM 724 N N . GLU A 1 91 ? -5.637 7.372 4.891 1.00 97.62 91 GLU A N 1
ATOM 725 C CA . GLU A 1 91 ? -5.889 8.748 5.335 1.00 97.62 91 GLU A CA 1
ATOM 726 C C . GLU A 1 91 ? -7.378 9.095 5.258 1.00 97.62 91 GLU A C 1
ATOM 728 O O . GLU A 1 91 ? -7.958 9.574 6.236 1.00 97.62 91 GLU A O 1
ATOM 733 N N . GLU A 1 92 ? -8.017 8.779 4.132 1.00 98.00 92 GLU A N 1
ATOM 734 C CA . GLU A 1 92 ? -9.446 8.999 3.942 1.00 98.00 92 GLU A CA 1
ATOM 735 C C . GLU A 1 92 ? -10.280 8.137 4.897 1.00 98.00 92 GLU A C 1
ATOM 737 O O . GLU A 1 92 ? -11.180 8.637 5.572 1.00 98.00 92 GLU A O 1
ATOM 742 N N . GLY A 1 93 ? -9.939 6.856 5.050 1.00 97.81 93 GLY A N 1
ATOM 743 C CA . GLY A 1 93 ? -10.611 5.968 5.995 1.00 97.81 93 GLY A CA 1
ATOM 744 C C . GLY A 1 93 ? -10.466 6.426 7.449 1.00 97.81 93 GLY A C 1
ATOM 745 O O . GLY A 1 93 ? -11.416 6.318 8.222 1.00 97.81 93 GLY A O 1
ATOM 746 N N . LYS A 1 94 ? -9.320 6.999 7.833 1.00 97.81 94 LYS A N 1
ATOM 747 C CA . LYS A 1 94 ? -9.125 7.613 9.155 1.00 97.81 94 LYS A CA 1
ATOM 748 C C . LYS A 1 94 ? -9.999 8.853 9.323 1.00 97.81 94 LYS A C 1
ATOM 750 O O . LYS A 1 94 ? -10.638 9.001 10.361 1.00 97.81 94 LYS A O 1
ATOM 755 N N . ARG A 1 95 ? -10.090 9.709 8.299 1.00 97.81 95 ARG A N 1
ATOM 756 C CA . ARG A 1 95 ? -10.968 10.893 8.296 1.00 97.81 95 ARG A CA 1
ATOM 757 C C . ARG A 1 95 ? -12.446 10.521 8.444 1.00 97.81 95 ARG A C 1
ATOM 759 O O . ARG A 1 95 ? -13.176 11.213 9.146 1.00 97.81 95 ARG A O 1
ATOM 766 N N . LEU A 1 96 ? -12.868 9.422 7.822 1.00 97.75 96 LEU A N 1
ATOM 767 C CA . LEU A 1 96 ? -14.230 8.886 7.904 1.00 97.75 96 LEU A CA 1
ATOM 768 C C . LEU A 1 96 ? -14.499 8.064 9.180 1.00 97.75 96 LEU A C 1
ATOM 770 O O . LEU A 1 96 ? -15.606 7.561 9.356 1.00 97.75 96 LEU A O 1
ATOM 774 N N . GLY A 1 97 ? -13.508 7.890 10.061 1.00 97.69 97 GLY A N 1
ATOM 775 C CA . GLY A 1 97 ? -13.645 7.082 11.277 1.00 97.69 97 GLY A CA 1
ATOM 776 C C . GLY A 1 97 ? -13.722 5.571 11.028 1.00 97.69 97 GLY A C 1
ATOM 777 O O . GLY A 1 97 ? -14.104 4.820 11.920 1.00 97.69 97 GLY A O 1
ATOM 778 N N . LEU A 1 98 ? -13.355 5.102 9.832 1.00 98.00 98 LEU A N 1
ATOM 779 C CA . LEU A 1 98 ? -13.235 3.676 9.513 1.00 98.00 98 LEU A CA 1
ATOM 780 C C . LEU A 1 98 ? -11.970 3.070 10.130 1.00 98.00 98 LEU A C 1
ATOM 782 O O . LEU A 1 98 ? -11.961 1.896 10.491 1.00 98.00 98 LEU A O 1
ATOM 786 N N . TYR A 1 99 ? -10.910 3.860 10.286 1.00 98.38 99 TYR A N 1
ATOM 787 C CA . TYR A 1 99 ? -9.680 3.440 10.953 1.00 98.38 99 TYR A CA 1
ATOM 788 C C . TYR A 1 99 ? -9.445 4.257 12.221 1.00 98.38 99 TYR A C 1
ATOM 790 O O . TYR A 1 99 ? -9.482 5.485 12.190 1.00 98.38 99 TYR A O 1
ATOM 798 N N . SER A 1 100 ? -9.157 3.576 13.330 1.00 97.94 100 SER A N 1
ATOM 799 C CA . SER A 1 100 ? -8.772 4.208 14.599 1.00 97.94 100 SER A CA 1
ATOM 800 C C . SER A 1 100 ? -7.309 4.649 14.595 1.00 97.94 100 SER A C 1
ATOM 802 O O . SER A 1 100 ? -6.935 5.606 15.269 1.00 97.94 100 SER A O 1
ATOM 804 N N . TYR A 1 101 ? -6.475 3.972 13.804 1.00 97.94 101 TYR A N 1
ATOM 805 C CA . TYR A 1 101 ? -5.060 4.278 13.659 1.00 97.94 101 TYR A CA 1
ATOM 806 C C . TYR A 1 101 ? -4.570 3.947 12.250 1.00 97.94 101 TYR A C 1
ATOM 808 O O . TYR A 1 101 ? -4.971 2.936 11.673 1.00 97.94 101 TYR A O 1
ATOM 816 N N . ILE A 1 102 ? -3.654 4.768 11.734 1.00 97.38 102 ILE A N 1
ATOM 817 C CA . ILE A 1 102 ? -2.892 4.497 10.512 1.00 97.38 102 ILE A CA 1
ATOM 818 C C . ILE A 1 102 ? -1.424 4.815 10.774 1.00 97.38 102 ILE A C 1
ATOM 820 O O . ILE A 1 102 ? -1.110 5.730 11.536 1.00 97.38 102 ILE A O 1
ATOM 824 N N . GLN A 1 103 ? -0.537 4.068 10.128 1.00 93.81 103 GLN A N 1
ATOM 825 C CA . GLN A 1 103 ? 0.894 4.324 10.164 1.00 93.81 103 GLN A CA 1
ATOM 826 C C . GLN A 1 103 ? 1.267 5.466 9.210 1.00 93.81 103 GLN A C 1
ATOM 828 O O . GLN A 1 103 ? 1.273 5.286 7.990 1.00 93.81 103 GLN A O 1
ATOM 833 N N . ASP A 1 104 ? 1.662 6.610 9.768 1.00 82.44 104 ASP A N 1
ATOM 834 C CA . ASP A 1 104 ? 2.004 7.800 8.976 1.00 82.44 104 ASP A CA 1
ATOM 835 C C . ASP A 1 104 ? 3.327 7.618 8.199 1.00 82.44 104 ASP A C 1
ATOM 837 O O . ASP A 1 104 ? 3.436 7.924 7.008 1.00 82.44 104 ASP A O 1
ATOM 841 N N . LYS A 1 105 ? 4.356 7.063 8.854 1.00 89.56 105 LYS A N 1
ATOM 842 C CA . LYS A 1 105 ? 5.697 6.901 8.267 1.00 89.56 105 LYS A CA 1
ATOM 843 C C . LYS A 1 105 ? 5.867 5.534 7.610 1.00 89.56 105 LYS A C 1
ATOM 845 O O . LYS A 1 105 ? 5.664 4.517 8.271 1.00 89.56 105 LYS A O 1
ATOM 850 N N . GLU A 1 106 ? 6.316 5.509 6.352 1.00 88.19 106 GLU A N 1
ATOM 851 C CA . GLU A 1 106 ? 6.644 4.252 5.667 1.00 88.19 106 GLU A CA 1
ATOM 852 C C . GLU A 1 106 ? 7.693 3.447 6.445 1.00 88.19 106 GLU A C 1
ATOM 854 O O . GLU A 1 106 ? 8.701 3.987 6.914 1.00 88.19 106 GLU A O 1
ATOM 859 N N . ILE A 1 107 ? 7.452 2.144 6.569 1.00 92.94 107 ILE A N 1
ATOM 860 C CA . ILE A 1 107 ? 8.428 1.198 7.103 1.00 92.94 107 ILE A CA 1
ATOM 861 C C . ILE A 1 107 ? 9.161 0.576 5.912 1.00 92.94 107 ILE A C 1
ATOM 863 O O . ILE A 1 107 ? 8.533 0.127 4.949 1.00 92.94 107 ILE A O 1
ATOM 867 N N . ARG A 1 108 ? 10.493 0.598 5.976 1.00 92.88 108 ARG A N 1
ATOM 868 C CA . ARG A 1 108 ? 11.412 0.092 4.949 1.00 92.88 108 ARG A CA 1
ATOM 869 C C . ARG A 1 108 ? 12.144 -1.144 5.441 1.00 92.88 108 ARG A C 1
ATOM 871 O O . ARG A 1 108 ? 12.295 -1.338 6.646 1.00 92.88 108 ARG A O 1
ATOM 878 N N . GLU A 1 109 ? 12.633 -1.923 4.491 1.00 90.69 109 GLU A N 1
ATOM 879 C CA . GLU A 1 109 ? 13.508 -3.060 4.729 1.00 90.69 109 GLU A CA 1
ATOM 880 C C . GLU A 1 109 ? 14.833 -2.631 5.382 1.00 90.69 109 GLU A C 1
ATOM 882 O O . GLU A 1 109 ? 15.344 -1.524 5.147 1.00 90.69 109 GLU A O 1
ATOM 887 N N . SER A 1 110 ? 15.418 -3.518 6.190 1.00 93.31 110 SER A N 1
ATOM 888 C CA . SER A 1 110 ? 16.742 -3.277 6.769 1.00 93.31 110 SER A CA 1
ATOM 889 C C . SER A 1 110 ? 17.850 -3.423 5.718 1.00 93.31 110 SER A C 1
ATOM 891 O O . SER A 1 110 ? 17.643 -3.933 4.612 1.00 93.31 110 SER A O 1
ATOM 893 N N . LYS A 1 111 ? 19.070 -2.978 6.045 1.00 92.81 111 LYS A N 1
ATOM 894 C CA . LYS A 1 111 ? 20.220 -3.145 5.138 1.00 92.81 111 LYS A CA 1
ATOM 895 C C . LYS A 1 111 ? 20.560 -4.625 4.941 1.00 92.81 111 LYS A C 1
ATOM 897 O O . LYS A 1 111 ? 20.894 -5.031 3.830 1.00 92.81 111 LYS A O 1
ATOM 902 N N . GLU A 1 112 ? 20.442 -5.409 6.006 1.00 95.00 112 GLU A N 1
ATOM 903 C CA . GLU A 1 112 ? 20.682 -6.852 6.041 1.00 95.00 112 GLU A CA 1
ATOM 904 C C . GLU A 1 112 ? 19.643 -7.594 5.190 1.00 95.00 112 GLU A C 1
ATOM 906 O O . GLU A 1 112 ? 19.991 -8.460 4.381 1.00 95.00 112 GLU A O 1
ATOM 911 N N . GLU A 1 113 ? 18.368 -7.207 5.303 1.00 93.38 113 GLU A N 1
ATOM 912 C CA . GLU A 1 113 ? 17.291 -7.767 4.485 1.00 93.38 113 GLU A CA 1
ATOM 913 C C . GLU A 1 113 ? 17.490 -7.432 3.007 1.00 93.38 113 GLU A C 1
ATOM 915 O O . GLU A 1 113 ? 17.370 -8.302 2.154 1.00 93.38 113 GLU A O 1
ATOM 920 N N . ARG A 1 114 ? 17.855 -6.191 2.679 1.00 92.69 114 ARG A N 1
ATOM 921 C CA . ARG A 1 114 ? 18.100 -5.786 1.289 1.00 92.69 114 ARG A CA 1
ATOM 922 C C . ARG A 1 114 ? 19.217 -6.590 0.625 1.00 92.69 114 ARG A C 1
ATOM 924 O O . ARG A 1 114 ? 19.166 -6.829 -0.581 1.00 92.69 114 ARG A O 1
ATOM 931 N N . PHE A 1 115 ? 20.243 -6.955 1.393 1.00 92.12 115 PHE A N 1
ATOM 932 C CA . PHE A 1 115 ? 21.364 -7.747 0.895 1.00 92.12 115 PHE A CA 1
ATOM 933 C C . PHE A 1 115 ? 20.973 -9.214 0.683 1.00 92.12 115 PHE A C 1
ATOM 935 O O . PHE A 1 115 ? 21.256 -9.777 -0.371 1.00 92.12 115 PHE A O 1
ATOM 942 N N . SER A 1 116 ? 20.290 -9.816 1.660 1.00 95.69 116 SER A N 1
ATOM 943 C CA . SER A 1 116 ? 19.849 -11.219 1.595 1.00 95.69 116 SER A CA 1
ATOM 944 C C . SER A 1 116 ? 18.666 -11.444 0.645 1.00 95.69 116 SER A C 1
ATOM 946 O O . SER A 1 116 ? 18.550 -12.508 0.040 1.00 95.69 116 SER A O 1
ATOM 948 N N . ASN A 1 117 ? 17.813 -10.436 0.464 1.00 95.00 117 ASN A N 1
ATOM 949 C CA . ASN A 1 117 ? 16.641 -10.456 -0.399 1.00 95.00 117 ASN A CA 1
ATOM 950 C C . ASN A 1 117 ? 16.602 -9.204 -1.295 1.00 95.00 117 ASN A C 1
ATOM 952 O O . ASN A 1 117 ? 15.939 -8.220 -0.974 1.00 95.00 117 ASN A O 1
ATOM 956 N N . PRO A 1 118 ? 17.220 -9.234 -2.486 1.00 91.50 118 PRO A N 1
ATOM 957 C CA . PRO A 1 118 ? 17.207 -8.091 -3.399 1.00 91.50 118 PRO A CA 1
ATOM 958 C C . PRO A 1 118 ? 15.805 -7.607 -3.812 1.00 91.50 118 PRO A C 1
ATOM 960 O O . PRO A 1 118 ? 15.660 -6.455 -4.229 1.00 91.50 118 PRO A O 1
ATOM 963 N N . ARG A 1 119 ? 14.765 -8.453 -3.699 1.00 91.88 119 ARG A N 1
ATOM 964 C CA . ARG A 1 119 ? 13.375 -8.079 -4.013 1.00 91.88 119 ARG A CA 1
ATOM 965 C C . ARG A 1 119 ? 12.751 -7.153 -2.964 1.00 91.88 119 ARG A C 1
ATOM 967 O O . ARG A 1 119 ? 11.780 -6.477 -3.291 1.00 91.88 119 ARG A O 1
ATOM 974 N N . SER A 1 120 ? 13.302 -7.071 -1.750 1.00 93.19 120 SER A N 1
ATOM 975 C CA . SER A 1 120 ? 12.795 -6.172 -0.701 1.00 93.19 120 SER A CA 1
ATOM 976 C C . SER A 1 120 ? 13.196 -4.710 -0.913 1.00 93.19 120 SER A C 1
ATOM 978 O O . SER A 1 120 ? 12.584 -3.819 -0.339 1.00 93.19 120 SER A O 1
ATOM 980 N N . ARG A 1 121 ? 14.168 -4.429 -1.793 1.00 91.44 121 ARG A N 1
ATOM 981 C CA . ARG A 1 121 ? 14.776 -3.098 -1.984 1.00 91.44 121 ARG A CA 1
ATOM 982 C C . ARG A 1 121 ? 13.791 -1.950 -2.252 1.00 91.44 121 ARG A C 1
ATOM 984 O O . ARG A 1 121 ? 14.138 -0.790 -2.038 1.00 91.44 121 ARG A O 1
ATOM 991 N N . SER A 1 122 ? 12.622 -2.230 -2.823 1.00 91.12 122 SER A N 1
ATOM 992 C CA . SER A 1 122 ? 11.611 -1.208 -3.130 1.00 91.12 122 SER A CA 1
ATOM 993 C C . SER A 1 122 ? 10.360 -1.299 -2.261 1.00 91.12 122 SER A C 1
ATOM 995 O O . SER A 1 122 ? 9.450 -0.489 -2.454 1.00 91.12 122 SER A O 1
ATOM 997 N N . VAL A 1 123 ? 10.330 -2.234 -1.308 1.00 95.12 123 VAL A N 1
ATOM 998 C CA . VAL A 1 123 ? 9.167 -2.505 -0.466 1.00 95.12 123 VAL A CA 1
ATOM 999 C C . VAL A 1 123 ? 8.891 -1.334 0.468 1.00 95.12 123 VAL A C 1
ATOM 1001 O O . VAL A 1 123 ? 9.796 -0.663 0.973 1.00 95.12 123 VAL A O 1
ATOM 1004 N N . ARG A 1 124 ? 7.606 -1.075 0.677 1.00 95.31 124 ARG A N 1
ATOM 1005 C CA . ARG A 1 124 ? 7.082 -0.193 1.716 1.00 95.31 124 ARG A CA 1
ATOM 1006 C C . ARG A 1 124 ? 5.989 -0.941 2.446 1.00 95.31 124 ARG A C 1
ATOM 1008 O O . ARG A 1 124 ? 5.086 -1.481 1.812 1.00 95.31 124 ARG A O 1
ATOM 1015 N N . LEU A 1 125 ? 6.059 -0.947 3.769 1.00 97.06 125 LEU A N 1
ATOM 1016 C CA . LEU A 1 125 ? 5.000 -1.476 4.613 1.00 97.06 125 LEU A CA 1
ATOM 1017 C C . LEU A 1 125 ? 4.132 -0.327 5.138 1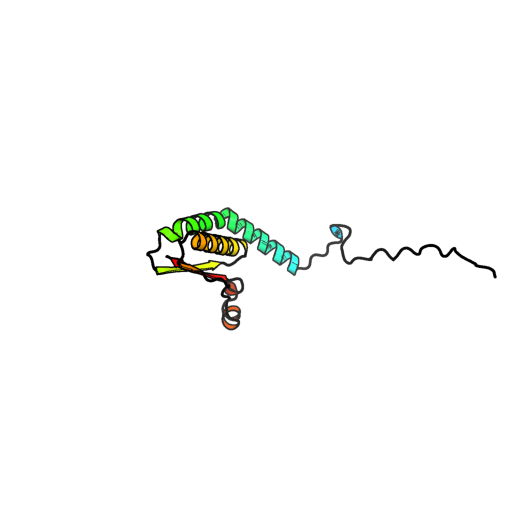.00 97.06 125 LEU A C 1
ATOM 1019 O O . LEU A 1 125 ? 4.631 0.621 5.753 1.00 97.06 125 LEU A O 1
ATOM 1023 N N . ARG A 1 126 ? 2.821 -0.450 4.915 1.00 96.81 126 ARG A N 1
ATOM 1024 C CA . ARG A 1 126 ? 1.762 0.405 5.466 1.00 96.81 126 ARG A CA 1
ATOM 1025 C C . ARG A 1 126 ? 0.811 -0.454 6.285 1.00 96.81 126 ARG A C 1
ATOM 1027 O O . ARG A 1 126 ? 0.518 -1.580 5.894 1.00 96.81 126 ARG A O 1
ATOM 1034 N N . TRP A 1 127 ? 0.309 0.055 7.404 1.00 97.69 127 TRP A N 1
ATOM 1035 C CA . TRP A 1 127 ? -0.656 -0.684 8.217 1.00 97.69 127 TRP A CA 1
ATOM 1036 C C . TRP A 1 127 ? -1.656 0.245 8.909 1.00 97.69 127 TRP A C 1
ATOM 1038 O O . TRP A 1 127 ? -1.376 1.428 9.117 1.00 97.69 127 TRP A O 1
ATOM 1048 N N . ALA A 1 128 ? -2.829 -0.298 9.232 1.00 97.94 128 ALA A N 1
ATOM 1049 C CA . ALA A 1 128 ? -3.932 0.412 9.873 1.00 97.94 128 ALA A CA 1
ATOM 1050 C C . ALA A 1 128 ? -4.699 -0.502 10.842 1.00 97.94 128 ALA A C 1
ATOM 1052 O O . ALA A 1 128 ? -4.631 -1.732 10.744 1.00 97.94 128 ALA A O 1
ATOM 1053 N N . ILE A 1 129 ? -5.433 0.107 11.777 1.00 98.44 129 ILE A N 1
ATOM 1054 C CA . ILE A 1 129 ? -6.325 -0.574 12.724 1.00 98.44 129 ILE A CA 1
ATOM 1055 C C . ILE A 1 129 ? -7.761 -0.135 12.451 1.00 98.44 129 ILE A C 1
ATOM 1057 O O . ILE A 1 129 ? -8.054 1.060 12.416 1.00 98.44 129 ILE A O 1
ATOM 1061 N N . ARG A 1 130 ? -8.660 -1.104 12.274 1.00 98.38 130 ARG A N 1
ATOM 1062 C CA . ARG A 1 130 ? -10.101 -0.893 12.139 1.00 98.38 130 ARG A CA 1
ATOM 1063 C C . ARG A 1 130 ? -10.650 -0.262 13.420 1.00 98.38 130 ARG A C 1
ATOM 1065 O O . ARG A 1 130 ? -10.374 -0.763 14.512 1.00 98.38 130 ARG A O 1
ATOM 1072 N N . ALA A 1 131 ? -11.397 0.833 13.273 1.00 95.94 131 ALA A N 1
ATOM 1073 C CA . ALA A 1 131 ? -12.139 1.436 14.383 1.00 95.94 131 ALA A CA 1
ATOM 1074 C C . ALA A 1 131 ? -13.175 0.457 14.948 1.00 95.94 131 ALA A C 1
ATOM 1076 O O . ALA A 1 131 ? -13.730 -0.334 14.152 1.00 95.94 131 ALA A O 1
#

Sequence (131 aa):
MQDSNSNQPHKRRPRYSGTHPRTFSELKRSDNDIVKSERRVYQALRIEINGELSALEALLANLPYCLKSGGRVAILTFHSGEDNRVVHSFEEGKRLGLYSYIQDKEIRESKEERFSNPRSRSVRLRWAIRA

pLDDT: mean 87.61, std 15.46, range [40.72, 98.44]

Foldseek 3Di:
DDDDDDDDPDDPDPPPPDPDDPDPVSDDDDPVNVVVVVVVVVVVVVCVVVVVLVVLLVCLVCVLVVADAQGKDKDKDQDPSNVVSNQVSQVVCVVVLQFPDWDPDWDADDPVCCVVPVSRHRITMIMTTGD

Secondary structure (DSSP, 8-state):
-----------PPPP---SS-SSGGG----HHHHHHHHHHHHHHHHHHHTTHHHHHHHHHHHHHHHSPTT-EEEEEESSHHHHHHHHHHHHHHHHTTSEEEE--SPB---HHHHHH-GGGGG-EEEEEEE-